Protein AF-A0A6J4Y8L8-F1 (afdb_monomer_lite)

pLDDT: mean 88.99, std 7.01, range [62.12, 97.19]

Sequence (55 aa):
MKNLSERIEKIILQHGTRGMDRLQKSLTPGYCRRAAELIRDNKGVVIIGTGFPVS

Secondary structure (DSSP, 8-state):
---HHHHHHHHHHTT--SSHHHHGGGSPTTHHHHHHHHHHH--S-----------

Structure (mmCIF, N/CA/C/O backbone):
data_AF-A0A6J4Y8L8-F1
#
_entry.id   AF-A0A6J4Y8L8-F1
#
loop_
_atom_site.group_PDB
_atom_site.id
_atom_site.type_symbol
_atom_site.label_atom_id
_atom_site.label_alt_id
_atom_site.label_comp_id
_atom_site.label_asym_id
_atom_site.label_entity_id
_atom_site.label_seq_id
_atom_site.pdbx_PDB_ins_code
_atom_site.Cartn_x
_atom_site.Cartn_y
_atom_site.Cartn_z
_atom_site.occupancy
_atom_site.B_iso_or_equiv
_atom_site.auth_seq_id
_atom_site.auth_comp_id
_atom_site.auth_asym_id
_atom_site.auth_atom_id
_atom_site.pdbx_PDB_model_num
ATOM 1 N N . MET A 1 1 ? 18.612 13.399 1.437 1.00 62.12 1 MET A N 1
ATOM 2 C CA . MET A 1 1 ? 18.703 12.128 2.194 1.00 62.12 1 MET A CA 1
ATOM 3 C C . MET A 1 1 ? 17.306 11.514 2.225 1.00 62.12 1 MET A C 1
ATOM 5 O O . MET A 1 1 ? 16.388 12.245 2.569 1.00 62.12 1 MET A O 1
ATOM 9 N N . LYS A 1 2 ? 17.105 10.256 1.804 1.00 76.19 2 LYS A N 1
ATOM 10 C CA . LYS A 1 2 ? 15.756 9.649 1.801 1.00 76.19 2 LYS A CA 1
ATOM 11 C C . LYS A 1 2 ? 15.282 9.403 3.232 1.00 76.19 2 LYS A C 1
ATOM 13 O O . LYS A 1 2 ? 16.044 8.864 4.037 1.00 76.19 2 LYS A O 1
ATOM 18 N N . ASN A 1 3 ? 14.047 9.789 3.545 1.00 91.00 3 ASN A N 1
ATOM 19 C CA . ASN A 1 3 ? 13.468 9.534 4.866 1.00 91.00 3 ASN A CA 1
ATOM 20 C C . ASN A 1 3 ? 13.183 8.025 5.062 1.00 91.00 3 ASN A C 1
ATOM 22 O O . ASN A 1 3 ? 13.256 7.229 4.121 1.00 91.00 3 ASN A O 1
ATOM 26 N N . LEU A 1 4 ? 12.875 7.609 6.295 1.00 93.88 4 LEU A N 1
ATOM 27 C CA . LEU A 1 4 ? 12.609 6.199 6.614 1.00 93.88 4 LEU A CA 1
ATOM 28 C C . LEU A 1 4 ? 11.478 5.604 5.757 1.00 93.88 4 LEU A C 1
ATOM 30 O O . LEU A 1 4 ? 11.597 4.474 5.290 1.00 93.88 4 LEU A O 1
ATOM 34 N N . SER A 1 5 ? 10.418 6.377 5.504 1.00 93.56 5 SER A N 1
ATOM 35 C CA . SER A 1 5 ? 9.271 5.932 4.707 1.00 93.56 5 SER A CA 1
ATOM 36 C C . SER A 1 5 ? 9.674 5.573 3.278 1.00 93.56 5 SER A C 1
ATOM 38 O O . SER A 1 5 ? 9.279 4.527 2.773 1.00 93.56 5 SER A O 1
ATOM 40 N N . GLU A 1 6 ? 10.482 6.406 2.628 1.00 92.12 6 GLU A N 1
ATOM 41 C CA . GLU A 1 6 ? 10.960 6.162 1.261 1.00 92.12 6 GLU A CA 1
ATOM 42 C C . GLU A 1 6 ? 11.924 4.970 1.180 1.00 92.12 6 GLU A C 1
ATOM 44 O O . GLU A 1 6 ? 12.003 4.286 0.158 1.00 92.12 6 GLU A O 1
ATOM 49 N N . ARG A 1 7 ? 12.676 4.700 2.255 1.00 93.19 7 ARG A N 1
ATOM 50 C CA . ARG A 1 7 ? 13.537 3.511 2.338 1.00 93.19 7 ARG A CA 1
ATOM 51 C C . ARG A 1 7 ? 12.709 2.233 2.435 1.00 93.19 7 ARG A C 1
ATOM 53 O O . ARG A 1 7 ? 13.023 1.271 1.740 1.00 93.19 7 ARG A O 1
ATOM 60 N N . ILE A 1 8 ? 11.657 2.239 3.252 1.00 92.94 8 ILE A N 1
ATOM 61 C CA . ILE A 1 8 ? 10.717 1.116 3.365 1.00 92.94 8 ILE A CA 1
ATOM 62 C C . ILE A 1 8 ? 10.006 0.888 2.028 1.00 92.94 8 ILE A C 1
ATOM 64 O O . ILE A 1 8 ? 9.960 -0.239 1.549 1.00 92.94 8 ILE A O 1
ATOM 68 N N . GLU A 1 9 ? 9.530 1.956 1.386 1.00 91.81 9 GLU A N 1
ATOM 69 C CA . GLU A 1 9 ? 8.920 1.899 0.053 1.00 91.81 9 GLU A CA 1
ATOM 70 C C . GLU A 1 9 ? 9.848 1.227 -0.973 1.00 91.81 9 GLU A C 1
ATOM 72 O O . GLU A 1 9 ? 9.427 0.322 -1.693 1.00 91.81 9 GLU A O 1
ATOM 77 N N . LYS A 1 10 ? 11.138 1.597 -0.985 1.00 90.31 10 LYS A N 1
ATOM 78 C CA . LYS A 1 10 ? 12.139 0.956 -1.850 1.00 90.31 10 LYS A CA 1
ATOM 79 C C . LYS A 1 10 ? 12.262 -0.547 -1.573 1.00 90.31 10 LYS A C 1
ATOM 81 O O . LYS A 1 10 ? 12.329 -1.312 -2.527 1.00 90.31 10 LYS A O 1
ATOM 86 N N . ILE A 1 11 ? 12.292 -0.959 -0.303 1.00 91.31 11 ILE A N 1
ATOM 87 C CA . ILE A 1 11 ? 12.399 -2.376 0.092 1.00 91.31 11 ILE A CA 1
ATOM 88 C C . ILE A 1 11 ? 11.167 -3.162 -0.369 1.00 91.31 11 ILE A C 1
ATOM 90 O O . ILE A 1 11 ? 11.317 -4.232 -0.950 1.00 91.31 11 ILE A O 1
ATOM 94 N N . ILE A 1 12 ? 9.960 -2.619 -0.171 1.00 88.19 12 ILE A N 1
ATOM 95 C CA . ILE A 1 12 ? 8.700 -3.264 -0.582 1.00 88.19 12 ILE A CA 1
ATOM 96 C C . ILE A 1 12 ? 8.689 -3.535 -2.092 1.00 88.19 12 ILE A C 1
ATOM 98 O O . ILE A 1 12 ? 8.230 -4.587 -2.534 1.00 88.19 12 ILE A O 1
ATOM 102 N N . LEU A 1 13 ? 9.206 -2.597 -2.887 1.00 85.75 13 LEU A N 1
ATOM 103 C CA . LEU A 1 13 ? 9.196 -2.708 -4.343 1.00 85.75 13 LEU A CA 1
ATOM 104 C C . LEU A 1 13 ? 10.356 -3.510 -4.939 1.00 85.75 13 LEU A C 1
ATOM 106 O O . LEU A 1 13 ? 10.279 -3.875 -6.111 1.00 85.75 13 LEU A O 1
ATOM 110 N N . GLN A 1 14 ? 11.422 -3.783 -4.182 1.00 86.31 14 GLN A N 1
ATOM 111 C CA . GLN A 1 14 ? 12.706 -4.220 -4.750 1.00 86.31 14 GLN A CA 1
ATOM 112 C C . GLN A 1 14 ? 12.650 -5.553 -5.525 1.00 86.31 14 GLN A C 1
ATOM 114 O O . GLN A 1 14 ? 13.535 -5.825 -6.331 1.00 86.31 14 GLN A O 1
ATOM 119 N N . HIS A 1 15 ? 11.623 -6.377 -5.292 1.00 82.75 15 HIS A N 1
ATOM 120 C CA . HIS A 1 15 ? 11.423 -7.673 -5.953 1.00 82.75 15 HIS A CA 1
ATOM 121 C C . HIS A 1 15 ? 10.046 -7.804 -6.632 1.00 82.75 15 HIS A C 1
ATOM 123 O O . HIS A 1 15 ? 9.590 -8.911 -6.914 1.00 82.75 15 HIS A O 1
ATOM 129 N N . GLY A 1 16 ? 9.344 -6.692 -6.874 1.00 79.06 16 GLY A N 1
ATOM 130 C CA . GLY A 1 16 ? 8.016 -6.720 -7.485 1.00 79.06 16 GLY A CA 1
ATOM 131 C C . GLY A 1 16 ? 8.067 -6.978 -8.993 1.00 79.06 16 GLY A C 1
ATOM 132 O O . GLY A 1 16 ? 8.607 -6.172 -9.737 1.00 79.06 16 GLY A O 1
ATOM 133 N N . THR A 1 17 ? 7.420 -8.044 -9.470 1.00 80.44 17 THR A N 1
ATOM 134 C CA . THR A 1 17 ? 7.270 -8.337 -10.915 1.00 80.44 17 THR A CA 1
ATOM 135 C C . THR A 1 17 ? 6.007 -7.735 -11.539 1.00 80.44 17 THR A C 1
ATOM 137 O O . THR A 1 17 ? 5.753 -7.896 -12.727 1.00 80.44 17 THR A O 1
ATOM 140 N N . ARG A 1 18 ? 5.202 -7.018 -10.745 1.00 80.44 18 ARG A N 1
ATOM 141 C CA . ARG A 1 18 ? 3.876 -6.502 -11.131 1.00 80.44 18 ARG A CA 1
ATOM 142 C C . ARG A 1 18 ? 3.903 -5.080 -11.711 1.00 80.44 18 ARG A C 1
ATOM 144 O O . ARG A 1 18 ? 2.863 -4.438 -11.793 1.00 80.44 18 ARG A O 1
ATOM 151 N N . GLY A 1 19 ? 5.082 -4.558 -12.060 1.00 81.19 19 GLY A N 1
ATOM 152 C CA . GLY A 1 19 ? 5.235 -3.237 -12.687 1.00 81.19 19 GLY A CA 1
ATOM 153 C C . GLY A 1 19 ? 5.070 -2.031 -11.750 1.00 81.19 19 GLY A C 1
ATOM 154 O O . GLY A 1 19 ? 4.966 -0.900 -12.221 1.00 81.19 19 GLY A O 1
ATOM 155 N N . MET A 1 20 ? 5.041 -2.239 -10.430 1.00 83.31 20 MET A N 1
ATOM 156 C CA . MET A 1 20 ? 4.917 -1.150 -9.446 1.00 83.31 20 MET A CA 1
ATOM 157 C C . MET A 1 20 ? 6.137 -0.216 -9.422 1.00 83.31 20 MET A C 1
ATOM 159 O O . MET A 1 20 ? 6.014 0.956 -9.073 1.00 83.31 20 MET A O 1
ATOM 163 N N . ASP A 1 21 ? 7.300 -0.712 -9.838 1.00 81.19 21 ASP A N 1
ATOM 164 C CA . ASP A 1 21 ? 8.517 0.067 -10.076 1.00 81.19 21 ASP A CA 1
ATOM 165 C C . ASP A 1 21 ? 8.308 1.157 -11.142 1.00 81.19 21 ASP A C 1
ATOM 167 O O . ASP A 1 21 ? 8.805 2.276 -11.000 1.00 81.19 21 ASP A O 1
ATOM 171 N N . ARG A 1 22 ? 7.509 0.868 -12.179 1.00 84.94 22 ARG A N 1
ATOM 172 C CA . ARG A 1 22 ? 7.171 1.832 -13.238 1.00 84.94 22 ARG A CA 1
ATOM 173 C C . ARG A 1 22 ? 6.284 2.956 -12.712 1.00 84.94 22 ARG A C 1
ATOM 175 O O . ARG A 1 22 ? 6.473 4.110 -13.090 1.00 84.94 22 ARG A O 1
ATOM 182 N N . LEU A 1 23 ? 5.354 2.624 -11.816 1.00 85.69 23 LEU A N 1
ATOM 183 C CA . LEU A 1 23 ? 4.431 3.586 -11.212 1.00 85.69 23 LEU A CA 1
ATOM 184 C C . LEU A 1 23 ? 5.108 4.495 -10.186 1.00 85.69 23 LEU A C 1
ATOM 186 O O . LEU A 1 23 ? 4.645 5.616 -9.993 1.00 85.69 23 LEU A O 1
ATOM 190 N N . GLN A 1 24 ? 6.217 4.070 -9.569 1.00 84.88 24 GLN A N 1
ATOM 191 C CA . GLN A 1 24 ? 6.912 4.863 -8.549 1.00 84.88 24 GLN A CA 1
ATOM 192 C C . GLN A 1 24 ? 7.227 6.294 -9.018 1.00 84.88 24 GLN A C 1
ATOM 194 O O . GLN A 1 24 ? 7.120 7.229 -8.231 1.00 84.88 24 GLN A O 1
ATOM 199 N N . LYS A 1 25 ? 7.569 6.486 -10.300 1.00 85.12 25 LYS A N 1
ATOM 200 C CA . LYS A 1 25 ? 7.886 7.811 -10.867 1.00 85.12 25 LYS A CA 1
ATOM 201 C C . LYS A 1 25 ? 6.684 8.756 -10.932 1.00 85.12 25 LYS A C 1
ATOM 203 O O . LYS A 1 25 ? 6.870 9.968 -10.947 1.00 85.12 25 LYS A O 1
ATOM 208 N N . SER A 1 26 ? 5.476 8.207 -10.998 1.00 91.00 26 SER A N 1
ATOM 209 C CA . SER A 1 26 ? 4.224 8.961 -11.092 1.00 91.00 26 SER A CA 1
ATOM 210 C C . SER A 1 26 ? 3.539 9.137 -9.736 1.00 91.00 26 SER A C 1
ATOM 212 O O . SER A 1 26 ? 2.580 9.896 -9.631 1.00 91.00 26 SER A O 1
ATOM 214 N N . LEU A 1 27 ? 4.009 8.443 -8.698 1.00 90.56 27 LEU A N 1
ATOM 215 C CA . LEU A 1 27 ? 3.444 8.508 -7.357 1.00 90.56 27 LEU A CA 1
ATOM 216 C C . LEU A 1 27 ? 4.201 9.516 -6.493 1.00 90.56 27 LEU A C 1
ATOM 218 O O . LEU A 1 27 ? 5.428 9.589 -6.502 1.00 90.56 27 LEU A O 1
ATOM 222 N N . THR A 1 28 ? 3.465 10.261 -5.669 1.00 93.12 28 THR A N 1
ATOM 223 C CA . THR A 1 28 ? 4.075 11.102 -4.634 1.00 93.12 28 THR A CA 1
ATOM 224 C C . THR A 1 28 ? 4.822 10.215 -3.625 1.00 93.12 28 THR A C 1
ATOM 226 O O . THR A 1 28 ? 4.208 9.273 -3.109 1.00 93.12 28 THR A O 1
ATOM 229 N N . PRO A 1 29 ? 6.090 10.506 -3.270 1.00 91.50 29 PRO A N 1
ATOM 230 C CA . PRO A 1 29 ? 6.854 9.710 -2.305 1.00 91.50 29 PRO A CA 1
ATOM 231 C C . PRO A 1 29 ? 6.108 9.466 -0.988 1.00 91.50 29 PRO A C 1
ATOM 233 O O . PRO A 1 29 ? 5.355 10.327 -0.519 1.00 91.50 29 PRO A O 1
ATOM 236 N N . GLY A 1 30 ? 6.286 8.287 -0.387 1.00 92.56 30 GLY A N 1
ATOM 237 C CA . GLY A 1 30 ? 5.610 7.907 0.859 1.00 92.56 30 GLY A CA 1
ATOM 238 C C . GLY A 1 30 ? 4.205 7.335 0.656 1.00 92.56 30 GLY A C 1
ATOM 239 O O . GLY A 1 30 ? 3.414 7.299 1.601 1.00 92.56 30 GLY A O 1
ATOM 240 N N . TYR A 1 31 ? 3.873 6.879 -0.555 1.00 93.25 31 TYR A N 1
ATOM 241 C CA . TYR A 1 31 ? 2.552 6.310 -0.845 1.00 93.25 31 TYR A CA 1
ATOM 242 C C . TYR A 1 31 ? 2.300 5.013 -0.069 1.00 93.25 31 TYR A C 1
ATOM 244 O O . TYR A 1 31 ? 1.180 4.803 0.391 1.00 93.25 31 TYR A O 1
ATOM 252 N N . CYS A 1 32 ? 3.330 4.192 0.177 1.00 93.12 32 CYS A N 1
ATOM 253 C CA . CYS A 1 32 ? 3.201 3.009 1.036 1.00 93.12 32 CYS A CA 1
ATOM 254 C C . CYS A 1 32 ? 2.815 3.382 2.474 1.00 93.12 32 CYS A C 1
ATOM 256 O O . CYS A 1 32 ? 1.983 2.708 3.075 1.00 93.12 32 CYS A O 1
ATOM 258 N N . ARG A 1 33 ? 3.378 4.468 3.021 1.00 95.00 33 ARG A N 1
ATOM 259 C CA . ARG A 1 33 ? 3.043 4.938 4.372 1.00 95.00 33 ARG A CA 1
ATOM 260 C C . ARG A 1 33 ? 1.608 5.443 4.444 1.00 95.00 33 ARG A C 1
ATOM 262 O O . ARG A 1 33 ? 0.888 5.028 5.342 1.00 95.00 33 ARG A O 1
ATOM 269 N N . ARG A 1 34 ? 1.182 6.276 3.489 1.00 95.75 34 ARG A N 1
ATOM 270 C CA . ARG A 1 34 ? -0.202 6.778 3.446 1.00 95.75 34 ARG A CA 1
ATOM 271 C C . ARG A 1 34 ? -1.216 5.641 3.309 1.00 95.75 34 ARG A C 1
ATOM 273 O O . ARG A 1 34 ? -2.235 5.648 3.988 1.00 95.75 34 ARG A O 1
ATOM 280 N N . ALA A 1 35 ? -0.914 4.635 2.484 1.00 94.31 35 ALA A N 1
ATOM 281 C CA . ALA A 1 35 ? -1.741 3.435 2.379 1.00 94.31 35 ALA A CA 1
ATOM 282 C C . ALA A 1 35 ? -1.794 2.654 3.706 1.00 94.31 35 ALA A C 1
ATOM 284 O O . ALA A 1 35 ? -2.867 2.227 4.123 1.00 94.31 35 ALA A O 1
ATOM 285 N N . ALA A 1 36 ? -0.660 2.503 4.399 1.00 95.00 36 ALA A N 1
ATOM 286 C CA . ALA A 1 36 ? -0.611 1.839 5.700 1.00 95.00 36 ALA A CA 1
ATOM 287 C C . ALA A 1 36 ? -1.392 2.603 6.784 1.00 95.00 36 ALA A C 1
ATOM 289 O O . ALA A 1 36 ? -2.082 1.974 7.581 1.00 95.00 36 ALA A O 1
ATOM 290 N N . GLU A 1 37 ? -1.313 3.936 6.802 1.00 96.81 37 GLU A N 1
ATOM 291 C CA . GLU A 1 37 ? -2.102 4.796 7.695 1.00 96.81 37 GLU A CA 1
ATOM 292 C C . GLU A 1 37 ? -3.604 4.620 7.420 1.00 96.81 37 GLU A C 1
ATOM 294 O O . GLU A 1 37 ? -4.350 4.314 8.345 1.00 96.81 37 GLU A O 1
ATOM 299 N N . LEU A 1 38 ? -4.028 4.660 6.148 1.00 95.94 38 LEU A N 1
ATOM 300 C CA . LEU A 1 38 ? -5.418 4.412 5.752 1.00 95.94 38 LEU A CA 1
ATOM 301 C C . LEU A 1 38 ? -5.924 3.052 6.261 1.00 95.94 38 LEU A C 1
ATOM 303 O O . LEU A 1 38 ? -6.975 2.984 6.891 1.00 95.94 38 LEU A O 1
ATOM 307 N N . ILE A 1 39 ? -5.175 1.973 6.022 1.00 95.31 39 ILE A N 1
ATOM 308 C CA . ILE A 1 39 ? -5.565 0.620 6.454 1.00 95.31 39 ILE A CA 1
ATOM 309 C C . ILE A 1 39 ? -5.603 0.523 7.983 1.00 95.31 39 ILE A C 1
ATOM 311 O O . ILE A 1 39 ? -6.519 -0.068 8.550 1.00 95.31 39 ILE A O 1
ATOM 315 N N . ARG A 1 40 ? -4.606 1.089 8.670 1.00 95.88 40 ARG A N 1
ATOM 316 C CA . ARG A 1 40 ? -4.511 1.033 10.132 1.00 95.88 40 ARG A CA 1
ATOM 317 C C . ARG A 1 40 ? -5.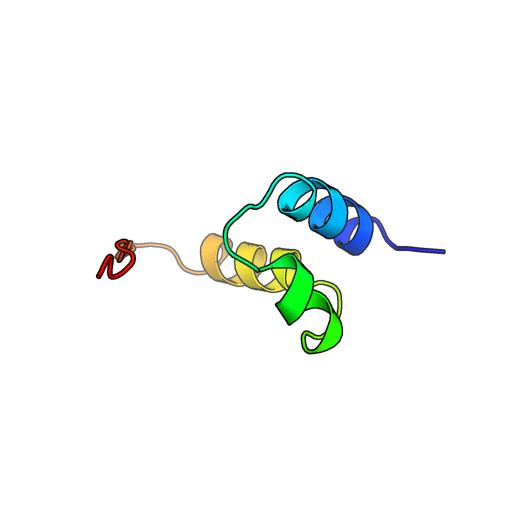665 1.779 10.794 1.00 95.88 40 ARG A C 1
ATOM 319 O O . ARG A 1 40 ? -6.185 1.278 11.794 1.00 95.88 40 ARG A O 1
ATOM 326 N N . ASP A 1 41 ? -6.024 2.945 10.272 1.00 97.19 41 ASP A N 1
ATOM 327 C CA . ASP A 1 41 ? -6.975 3.861 10.903 1.00 97.19 41 ASP A CA 1
ATOM 328 C C . ASP A 1 41 ? -8.437 3.474 10.598 1.00 97.19 41 ASP A C 1
ATOM 330 O O . ASP A 1 41 ? -9.334 3.793 11.375 1.00 97.19 41 ASP A O 1
ATOM 334 N N . ASN A 1 42 ? -8.682 2.694 9.536 1.00 95.44 42 ASN A N 1
ATOM 335 C CA . ASN A 1 42 ? -10.006 2.169 9.188 1.00 95.44 42 ASN A CA 1
ATOM 336 C C . ASN A 1 42 ? -10.205 0.739 9.718 1.00 95.44 42 ASN A C 1
ATOM 338 O O . ASN A 1 42 ? -9.781 -0.241 9.105 1.00 95.44 42 ASN A O 1
ATOM 342 N N . LYS A 1 43 ? -10.868 0.609 10.872 1.00 94.94 43 LYS A N 1
ATOM 343 C CA . LYS A 1 43 ? -11.205 -0.692 11.476 1.00 94.94 43 LYS A CA 1
ATOM 344 C C . LYS A 1 43 ? -12.493 -1.267 10.887 1.00 94.94 43 LYS A C 1
ATOM 346 O O . LYS A 1 43 ? -13.409 -0.525 10.553 1.00 94.94 43 LYS A O 1
ATOM 351 N N . GLY A 1 44 ? -12.585 -2.593 10.843 1.00 94.88 44 GLY A N 1
ATOM 352 C CA . GLY A 1 44 ? -13.777 -3.309 10.392 1.00 94.88 44 GLY A CA 1
ATOM 353 C C . GLY A 1 44 ? -13.463 -4.324 9.301 1.00 94.88 44 GLY A C 1
ATOM 354 O O . GLY A 1 44 ? -12.335 -4.803 9.185 1.00 94.88 44 GLY A O 1
ATOM 355 N N . VAL A 1 45 ? -14.483 -4.676 8.522 1.00 95.69 45 VAL A N 1
ATOM 356 C CA . VAL A 1 45 ? -14.354 -5.647 7.433 1.00 95.69 45 VAL A CA 1
ATOM 357 C C . VAL A 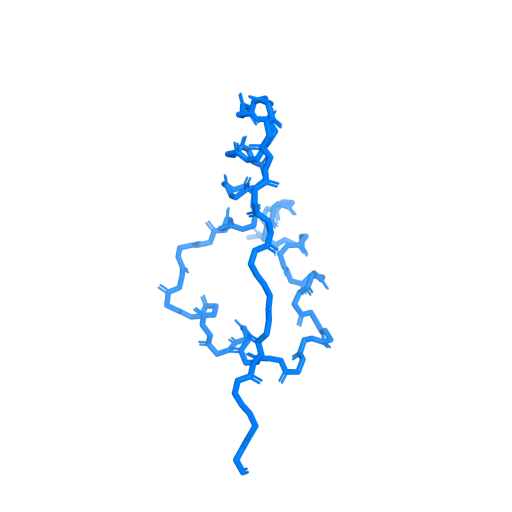1 45 ? -13.616 -5.005 6.262 1.00 95.69 45 VAL A C 1
ATOM 359 O O . VAL A 1 45 ? -14.032 -3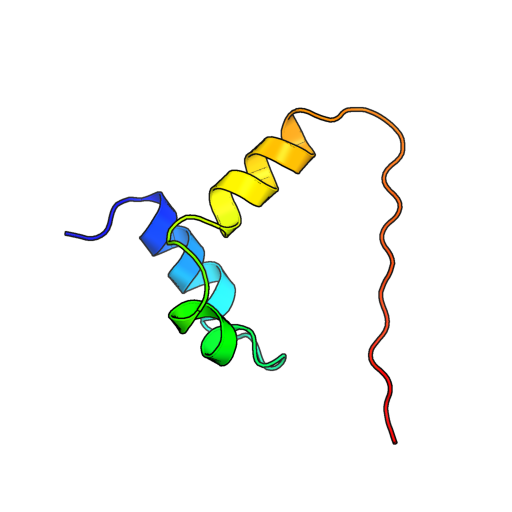.972 5.744 1.00 95.69 45 VAL A O 1
ATOM 362 N N . VAL A 1 46 ? -12.534 -5.648 5.828 1.00 93.19 4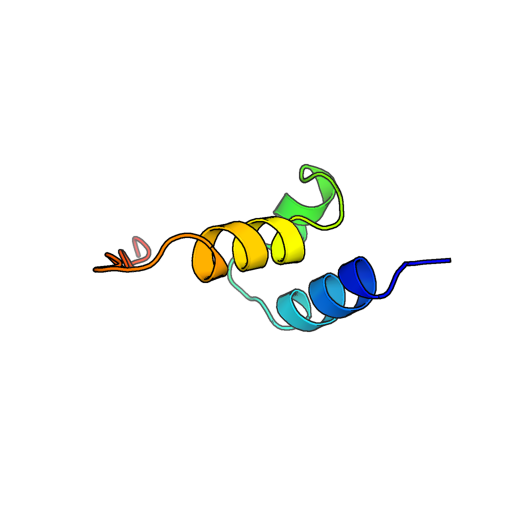6 VAL A N 1
ATOM 363 C CA . VAL A 1 46 ? -11.755 -5.245 4.655 1.00 93.19 46 VAL A CA 1
ATOM 364 C C . VAL A 1 46 ? -12.014 -6.239 3.532 1.00 93.19 46 VAL A C 1
ATOM 366 O O . VAL A 1 46 ? -11.818 -7.441 3.705 1.00 93.19 46 VAL A O 1
ATOM 369 N N . ILE A 1 47 ? -12.424 -5.737 2.368 1.00 94.75 47 ILE A N 1
ATOM 370 C CA . ILE A 1 47 ? -12.529 -6.540 1.148 1.00 94.75 47 ILE A CA 1
ATOM 371 C C . ILE A 1 47 ? -11.184 -6.481 0.426 1.00 94.75 47 ILE A C 1
ATOM 373 O O . ILE A 1 47 ? -10.746 -5.415 -0.002 1.00 94.75 47 ILE A O 1
ATOM 377 N N . ILE A 1 48 ? -10.538 -7.636 0.269 1.00 93.81 48 ILE A N 1
ATOM 378 C CA . ILE A 1 48 ? -9.310 -7.774 -0.518 1.00 93.81 48 ILE A CA 1
ATOM 379 C C . ILE A 1 48 ? -9.687 -8.381 -1.869 1.00 93.81 48 ILE A C 1
ATOM 381 O O . ILE A 1 48 ? -9.805 -9.596 -2.012 1.00 93.81 48 ILE A O 1
ATOM 385 N N . GLY A 1 49 ? -9.894 -7.516 -2.860 1.00 93.31 49 GLY A N 1
ATOM 386 C CA . GLY A 1 49 ? -10.024 -7.926 -4.255 1.00 93.31 49 GLY A CA 1
ATOM 387 C C . GLY A 1 49 ? -8.646 -8.217 -4.841 1.00 93.31 49 GLY A C 1
ATOM 388 O O . GLY A 1 49 ? -7.758 -7.367 -4.801 1.00 93.31 49 GLY A O 1
ATOM 389 N N . THR A 1 50 ? -8.452 -9.416 -5.376 1.00 89.69 50 THR A N 1
ATOM 390 C CA . THR A 1 50 ? -7.203 -9.824 -6.028 1.00 89.69 50 THR A CA 1
ATOM 391 C C . THR A 1 50 ? -7.507 -10.612 -7.296 1.00 89.69 50 THR A C 1
ATOM 393 O O . THR A 1 50 ? -8.599 -11.151 -7.456 1.00 89.69 50 THR A O 1
ATOM 396 N N . GLY A 1 51 ? -6.534 -10.661 -8.200 1.00 87.31 51 GLY A N 1
ATOM 397 C CA . GLY A 1 51 ? -6.650 -11.249 -9.528 1.00 87.31 51 GLY A CA 1
ATOM 398 C C . GLY A 1 51 ? -5.968 -10.354 -10.554 1.00 87.31 51 GLY A C 1
ATOM 399 O O . GLY A 1 51 ? -6.058 -9.130 -10.479 1.00 87.31 51 GLY A O 1
ATOM 400 N N . PHE A 1 52 ? -5.251 -10.964 -11.491 1.00 82.44 52 PHE A N 1
ATOM 401 C CA . PHE A 1 52 ? -4.671 -10.268 -12.632 1.00 82.44 52 PHE A CA 1
ATOM 402 C C . PHE A 1 52 ? -5.161 -10.985 -13.891 1.00 82.44 52 PHE A C 1
ATOM 404 O O . PHE A 1 52 ? -5.055 -12.214 -13.931 1.00 82.44 52 PHE A O 1
ATOM 411 N N . PRO A 1 53 ? -5.726 -10.278 -14.883 1.00 83.19 53 PRO A N 1
ATOM 412 C CA . PRO A 1 53 ? -6.121 -10.913 -16.129 1.00 83.19 53 PRO A CA 1
ATOM 413 C C . PRO A 1 53 ? -4.880 -11.509 -16.799 1.00 83.19 53 PRO A C 1
ATOM 415 O O . PRO A 1 53 ? -3.862 -10.833 -16.952 1.00 83.19 53 PRO A O 1
ATOM 418 N N . VAL A 1 54 ? -4.974 -12.786 -17.158 1.00 80.19 54 VAL A N 1
ATOM 419 C CA . VAL A 1 54 ? -3.995 -13.493 -17.985 1.00 80.19 54 VAL A CA 1
ATOM 420 C C . VAL A 1 54 ? -4.675 -13.820 -19.307 1.00 80.19 54 VAL A C 1
ATOM 422 O O . VAL A 1 54 ? -5.779 -14.364 -19.319 1.00 80.19 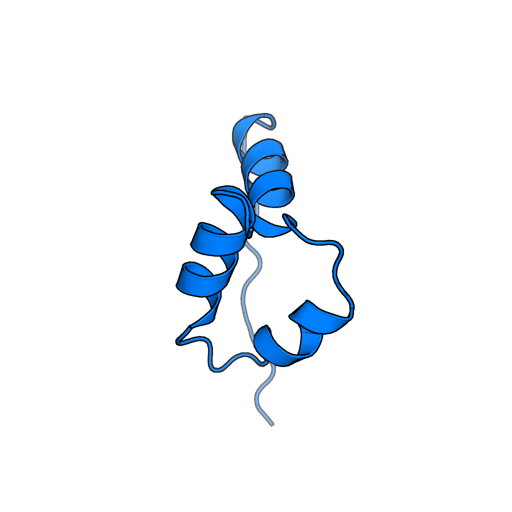54 VAL A O 1
ATOM 425 N N . SER A 1 55 ? -4.041 -13.420 -20.401 1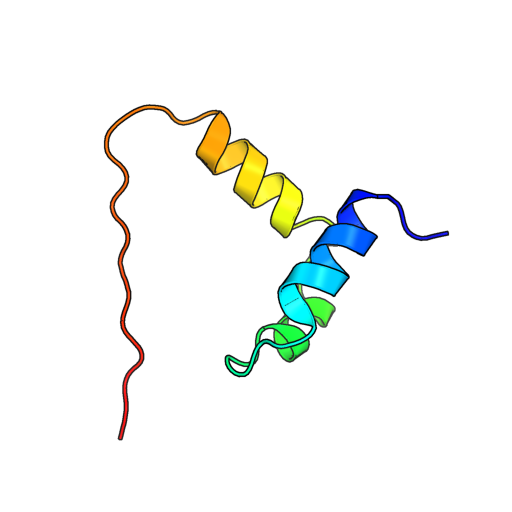.00 71.69 55 SER A N 1
ATOM 426 C CA . SER A 1 55 ? -4.468 -13.640 -21.786 1.00 71.69 55 SER A CA 1
ATOM 427 C C . SER A 1 55 ? -3.360 -14.333 -22.551 1.00 71.69 55 SER A C 1
ATOM 429 O O . SER A 1 55 ? -2.191 -13.984 -22.259 1.00 71.69 55 SER A O 1
#

Foldseek 3Di:
DDDPLQVVVCVVCVPDPPCVVVCVVVDDGNPVVVVVCVVVVDDDDDDDDDDDDDD

Radius of gyration: 13.52 Å; chains: 1; bounding box: 33×26×33 Å